Protein AF-A0A2R6JU24-F1 (afdb_monomer_lite)

Sequence (99 aa):
MLPTAQENAALVRRFLTEVVTRGDTDAVADLLVTGAEDHPLVFDGARSKETMAGLGWHALAGADVDVHVEDVIASDDRVAVRGRVTGTHRESLMDLAPT

Structure (mmCIF, N/CA/C/O backbone):
data_AF-A0A2R6JU24-F1
#
_entry.id   AF-A0A2R6JU24-F1
#
loop_
_atom_site.group_PDB
_atom_site.id
_atom_site.type_symbol
_atom_site.label_atom_id
_atom_site.label_alt_id
_atom_site.label_comp_id
_atom_site.label_asym_id
_atom_site.label_entity_id
_atom_site.label_seq_id
_atom_site.pdbx_PDB_ins_code
_atom_site.Cartn_x
_atom_site.Cartn_y
_atom_site.Cartn_z
_atom_site.occupancy
_atom_site.B_iso_or_equiv
_atom_site.auth_seq_id
_atom_site.auth_comp_id
_atom_site.auth_asym_id
_atom_site.auth_atom_id
_atom_site.pdbx_PDB_model_num
ATOM 1 N N . MET A 1 1 ? -7.722 8.404 21.772 1.00 61.78 1 MET A N 1
ATOM 2 C CA . MET A 1 1 ? -8.556 7.276 21.309 1.00 61.78 1 MET A CA 1
ATOM 3 C C . MET A 1 1 ? -7.724 6.551 20.269 1.00 61.78 1 M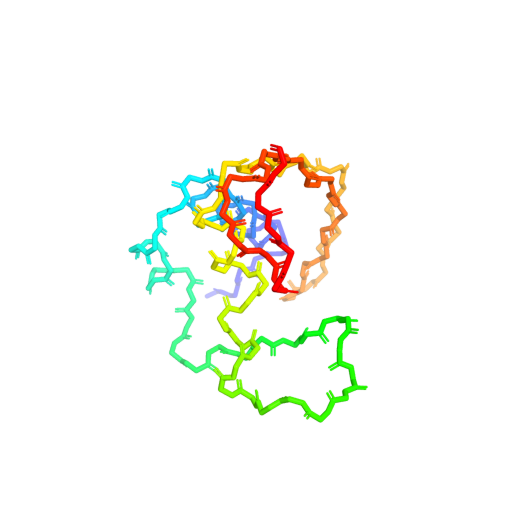ET A C 1
ATOM 5 O O . MET A 1 1 ? -7.131 7.246 19.454 1.00 61.78 1 MET A O 1
ATOM 9 N N . LEU A 1 2 ? -7.558 5.232 20.368 1.00 75.69 2 LEU A N 1
ATOM 10 C CA . LEU A 1 2 ? -6.839 4.484 19.332 1.00 75.69 2 LEU A CA 1
ATOM 11 C C . LEU A 1 2 ? -7.727 4.403 18.079 1.00 75.69 2 LEU A C 1
ATOM 13 O O . LEU A 1 2 ? -8.948 4.313 18.246 1.00 75.69 2 LEU A O 1
ATOM 17 N N . PRO A 1 3 ? -7.151 4.477 16.869 1.00 84.75 3 PRO A N 1
ATOM 18 C CA . PRO A 1 3 ? -7.914 4.349 15.637 1.00 84.75 3 PRO A CA 1
ATOM 19 C C . PRO A 1 3 ? -8.590 2.978 15.559 1.00 84.75 3 PRO A C 1
ATOM 21 O O . PRO A 1 3 ? -8.064 1.963 16.019 1.00 84.75 3 PRO A O 1
ATOM 24 N N . THR A 1 4 ? -9.779 2.963 14.980 1.00 93.75 4 THR A N 1
ATOM 25 C CA . THR A 1 4 ? -10.538 1.754 14.670 1.00 93.75 4 THR A CA 1
ATOM 26 C C . THR A 1 4 ? -9.907 0.995 13.502 1.00 93.75 4 THR A C 1
ATOM 28 O O . THR A 1 4 ? -9.203 1.565 12.668 1.00 93.75 4 THR A O 1
ATOM 31 N N . ALA A 1 5 ? -10.240 -0.291 13.370 1.00 92.69 5 ALA A N 1
ATOM 32 C CA . ALA A 1 5 ? -9.806 -1.111 12.237 1.00 92.69 5 ALA A CA 1
ATOM 33 C C . ALA A 1 5 ? -10.181 -0.489 10.873 1.00 92.69 5 ALA A C 1
ATOM 35 O O . ALA A 1 5 ? -9.415 -0.568 9.914 1.00 92.69 5 ALA A O 1
ATOM 36 N N . GLN A 1 6 ? -11.334 0.186 10.786 1.00 91.69 6 GLN A N 1
ATOM 37 C CA . GLN A 1 6 ? -11.765 0.874 9.567 1.00 91.69 6 GLN A CA 1
ATOM 38 C C . GLN A 1 6 ? -10.910 2.115 9.264 1.00 91.69 6 GLN A C 1
ATOM 40 O O . GLN A 1 6 ? -10.573 2.357 8.105 1.00 91.69 6 GLN A O 1
ATOM 45 N N . GLU A 1 7 ? -10.533 2.888 10.284 1.00 94.00 7 GLU A N 1
ATOM 46 C CA . GLU A 1 7 ? -9.631 4.038 10.126 1.00 94.00 7 GLU A CA 1
ATOM 47 C C . GLU A 1 7 ? -8.225 3.583 9.719 1.00 94.00 7 GLU A C 1
ATOM 49 O O . GLU A 1 7 ? -7.632 4.164 8.810 1.00 94.00 7 GLU A O 1
ATOM 54 N N . ASN A 1 8 ? -7.737 2.481 10.293 1.00 94.12 8 ASN A N 1
ATOM 55 C CA . ASN A 1 8 ? -6.469 1.869 9.891 1.00 94.12 8 ASN A CA 1
ATOM 56 C C . ASN A 1 8 ? -6.506 1.416 8.422 1.00 94.12 8 ASN A C 1
ATOM 58 O O . ASN A 1 8 ? -5.582 1.697 7.659 1.00 94.12 8 ASN A O 1
ATOM 62 N N . ALA A 1 9 ? -7.596 0.780 7.981 1.00 93.38 9 ALA A N 1
ATOM 63 C CA . ALA A 1 9 ? -7.764 0.395 6.579 1.00 93.38 9 ALA A CA 1
ATOM 64 C C . ALA A 1 9 ? -7.756 1.607 5.632 1.00 93.38 9 ALA A C 1
ATOM 66 O O . ALA A 1 9 ? -7.182 1.540 4.542 1.00 93.38 9 ALA A O 1
ATOM 67 N N . ALA A 1 10 ? -8.371 2.721 6.041 1.00 93.75 10 ALA A N 1
ATOM 68 C CA . ALA A 1 10 ? -8.358 3.961 5.270 1.00 93.75 10 ALA A CA 1
ATOM 69 C C . ALA A 1 10 ? -6.943 4.557 5.168 1.00 93.75 10 ALA A C 1
ATOM 71 O O . ALA A 1 10 ? -6.537 4.958 4.076 1.00 93.75 10 ALA A O 1
ATOM 72 N N . LEU A 1 11 ? -6.173 4.547 6.262 1.00 92.19 11 LEU A N 1
ATOM 73 C CA . LEU A 1 11 ? -4.771 4.983 6.270 1.00 92.19 11 LEU A CA 1
ATOM 74 C C . LEU A 1 11 ? -3.904 4.142 5.326 1.00 92.19 11 LEU A C 1
ATOM 76 O O . LEU A 1 11 ? -3.145 4.696 4.533 1.00 92.19 11 LEU A O 1
ATOM 80 N N . VAL A 1 12 ? -4.065 2.817 5.333 1.00 91.12 12 VAL A N 1
ATOM 81 C CA . VAL A 1 12 ? -3.303 1.937 4.431 1.00 91.12 12 VAL A CA 1
ATOM 82 C C . VAL A 1 12 ? -3.675 2.167 2.965 1.00 91.12 12 VAL A C 1
ATOM 84 O O . VAL A 1 12 ? -2.793 2.235 2.111 1.00 91.12 12 VAL A O 1
ATOM 87 N N . ARG A 1 13 ? -4.960 2.361 2.645 1.00 90.62 13 ARG A N 1
ATOM 88 C CA . ARG A 1 13 ? -5.380 2.718 1.274 1.00 90.62 13 ARG A CA 1
ATOM 89 C C . ARG A 1 13 ? -4.782 4.048 0.819 1.00 90.62 13 ARG A C 1
ATOM 91 O O . ARG A 1 13 ? -4.381 4.171 -0.340 1.00 90.62 13 ARG A O 1
ATOM 98 N N . ARG A 1 14 ? -4.712 5.025 1.726 1.00 90.69 14 ARG A N 1
ATOM 99 C CA . ARG A 1 14 ? -4.084 6.321 1.468 1.00 90.69 14 ARG A CA 1
ATOM 100 C C . ARG A 1 14 ? -2.598 6.155 1.157 1.00 90.69 14 ARG A C 1
ATOM 102 O O . ARG A 1 14 ? -2.156 6.652 0.129 1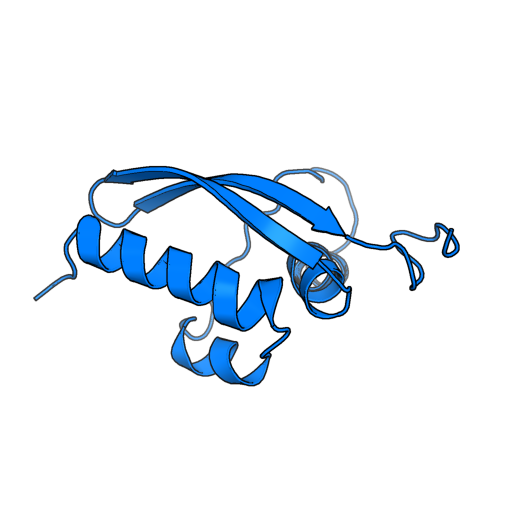.00 90.69 14 ARG A O 1
ATOM 109 N N . PHE A 1 15 ? -1.875 5.374 1.959 1.00 86.44 15 PHE A N 1
ATOM 110 C CA . PHE A 1 15 ? -0.467 5.049 1.711 1.00 86.44 15 PHE A CA 1
ATOM 111 C C . PHE A 1 15 ? -0.240 4.401 0.336 1.00 86.44 15 PHE A C 1
ATOM 113 O O . PHE A 1 15 ? 0.592 4.874 -0.435 1.00 86.44 15 PHE A O 1
ATOM 120 N N . LEU A 1 16 ? -1.029 3.383 -0.029 1.00 85.56 16 LEU A N 1
ATOM 121 C CA . LEU A 1 16 ? -0.922 2.726 -1.342 1.00 85.56 16 LEU A CA 1
ATOM 122 C C . LEU A 1 16 ? -1.211 3.677 -2.520 1.00 85.56 16 LEU A C 1
ATOM 124 O O . LEU A 1 16 ? -0.681 3.503 -3.616 1.00 85.56 16 LEU A O 1
ATOM 128 N N . THR A 1 17 ? -2.043 4.695 -2.312 1.00 85.06 17 THR A N 1
ATOM 129 C CA . THR A 1 17 ? -2.382 5.658 -3.366 1.00 85.06 17 THR A CA 1
ATOM 130 C C . THR A 1 17 ? -1.336 6.765 -3.476 1.00 85.06 17 THR A C 1
ATOM 132 O O . THR A 1 17 ? -0.825 7.021 -4.562 1.00 85.06 17 THR A O 1
ATOM 135 N N . GLU A 1 18 ? -1.033 7.438 -2.366 1.00 83.25 18 GLU A N 1
ATOM 136 C CA . GLU A 1 18 ? -0.149 8.609 -2.338 1.00 83.25 18 GLU A CA 1
ATOM 137 C C . GLU A 1 18 ? 1.308 8.197 -2.548 1.00 83.25 18 GLU A C 1
ATOM 139 O O . GLU A 1 18 ? 1.957 8.676 -3.471 1.00 83.25 18 GLU A O 1
ATOM 144 N N . VAL A 1 19 ? 1.799 7.232 -1.775 1.00 78.25 19 VAL A N 1
ATOM 145 C CA . VAL A 1 19 ? 3.214 6.859 -1.827 1.00 78.25 19 VAL A CA 1
ATOM 146 C C . VAL A 1 19 ? 3.492 5.933 -3.007 1.00 78.25 19 VAL A C 1
ATOM 148 O O . VAL A 1 19 ? 4.429 6.162 -3.763 1.00 78.25 19 VAL A O 1
ATOM 151 N N . VAL A 1 20 ? 2.680 4.887 -3.190 1.00 75.44 20 VAL A N 1
ATOM 152 C CA . VAL A 1 20 ? 3.016 3.821 -4.151 1.00 75.44 20 VAL A CA 1
ATOM 153 C C . VAL A 1 20 ? 2.561 4.151 -5.566 1.00 75.44 20 VAL A C 1
ATOM 155 O O . VAL A 1 20 ? 3.349 4.035 -6.493 1.00 75.44 20 VAL A O 1
ATOM 158 N N . THR A 1 21 ? 1.303 4.560 -5.742 1.00 78.69 21 THR A N 1
ATOM 159 C CA . THR A 1 21 ? 0.747 4.807 -7.086 1.00 78.69 21 THR A CA 1
ATOM 160 C C . THR A 1 21 ? 1.143 6.182 -7.633 1.00 78.69 21 THR A C 1
ATOM 162 O O . THR A 1 21 ? 1.336 6.339 -8.833 1.00 78.69 21 THR A O 1
ATOM 165 N N . ARG A 1 22 ? 1.256 7.208 -6.776 1.00 79.56 22 ARG A N 1
ATOM 166 C CA . ARG A 1 22 ? 1.629 8.572 -7.203 1.00 79.56 22 ARG A CA 1
ATOM 167 C C . ARG A 1 22 ? 3.113 8.896 -7.045 1.00 79.56 22 ARG A C 1
ATOM 169 O O . ARG A 1 22 ? 3.531 9.940 -7.538 1.00 79.56 22 ARG A O 1
ATOM 176 N N . GLY A 1 23 ? 3.882 8.047 -6.366 1.00 74.12 23 GLY A N 1
ATOM 177 C CA . GLY A 1 23 ? 5.292 8.309 -6.089 1.00 74.12 23 GLY A CA 1
ATOM 178 C C . GLY A 1 23 ? 5.529 9.502 -5.156 1.00 74.12 23 GLY A C 1
ATOM 179 O O . GLY A 1 23 ? 6.602 10.098 -5.202 1.00 74.12 23 GLY A O 1
ATOM 180 N N . ASP A 1 24 ? 4.542 9.890 -4.337 1.00 79.00 24 ASP A N 1
ATOM 181 C CA . ASP A 1 24 ? 4.660 11.021 -3.410 1.00 79.00 24 ASP A CA 1
ATOM 182 C C . ASP A 1 24 ? 5.495 10.615 -2.189 1.00 79.00 24 ASP A C 1
ATOM 184 O O . ASP A 1 24 ? 4.991 10.114 -1.179 1.00 79.00 24 ASP A O 1
ATOM 188 N N . THR A 1 25 ? 6.809 10.793 -2.305 1.00 71.38 25 THR A N 1
ATOM 189 C CA . THR A 1 25 ? 7.757 10.465 -1.236 1.00 71.38 25 THR A CA 1
ATOM 190 C C . THR A 1 25 ? 7.641 11.398 -0.033 1.00 71.38 25 THR A C 1
ATOM 192 O O . THR A 1 25 ? 8.042 11.006 1.062 1.00 71.38 25 THR A O 1
ATOM 195 N N . ASP A 1 26 ? 7.072 12.595 -0.197 1.00 75.62 26 ASP A N 1
ATOM 196 C CA . ASP A 1 26 ? 6.885 13.546 0.904 1.00 75.62 26 ASP A CA 1
ATOM 197 C C . ASP A 1 26 ? 5.754 13.080 1.833 1.00 75.62 26 ASP A C 1
ATOM 199 O O . ASP A 1 26 ? 5.861 13.200 3.058 1.00 75.62 26 ASP A O 1
ATOM 203 N N . ALA A 1 27 ? 4.724 12.428 1.278 1.00 74.69 27 ALA A N 1
ATOM 204 C CA . ALA A 1 27 ? 3.633 11.826 2.049 1.00 74.69 27 ALA A CA 1
ATOM 205 C C . ALA A 1 27 ? 4.098 10.721 3.024 1.00 74.69 27 ALA A C 1
ATOM 207 O O . ALA A 1 27 ? 3.382 10.386 3.971 1.00 74.69 27 ALA A O 1
ATOM 208 N N . VAL A 1 28 ? 5.300 10.160 2.841 1.00 72.94 28 VAL A N 1
ATOM 209 C CA . VAL A 1 28 ? 5.856 9.128 3.733 1.00 72.94 28 VAL A CA 1
ATOM 210 C C . VAL A 1 28 ? 6.057 9.659 5.153 1.00 72.94 28 VAL A C 1
ATOM 212 O O . VAL A 1 28 ? 5.757 8.943 6.108 1.00 72.94 28 VAL A O 1
ATOM 215 N N . ALA A 1 29 ? 6.516 10.905 5.303 1.00 75.31 29 ALA A N 1
ATOM 216 C CA . ALA A 1 29 ? 6.778 11.505 6.614 1.00 75.31 29 ALA A CA 1
ATOM 217 C C . ALA A 1 29 ? 5.499 11.697 7.448 1.00 75.31 29 ALA A C 1
ATOM 219 O O . ALA A 1 29 ? 5.550 11.650 8.676 1.00 75.31 29 ALA A O 1
ATOM 220 N N . ASP A 1 30 ? 4.356 11.865 6.780 1.00 81.94 30 ASP A N 1
ATOM 221 C CA . ASP A 1 30 ? 3.050 12.035 7.419 1.00 81.94 30 ASP A CA 1
ATOM 222 C C . ASP A 1 30 ? 2.365 10.699 7.743 1.00 81.94 30 ASP A C 1
ATOM 224 O O . ASP A 1 30 ? 1.489 10.638 8.610 1.00 81.94 30 ASP A O 1
ATOM 228 N N . LEU A 1 31 ? 2.721 9.630 7.024 1.00 81.81 31 LEU A N 1
ATOM 229 C CA . LEU A 1 31 ? 2.045 8.331 7.095 1.00 81.81 31 LEU A CA 1
ATOM 230 C C . LEU A 1 31 ? 2.820 7.281 7.894 1.00 81.81 31 LEU A C 1
ATOM 232 O O . LEU A 1 31 ? 2.208 6.332 8.388 1.00 81.81 31 LEU A O 1
ATOM 236 N N . LEU A 1 32 ? 4.137 7.436 8.036 1.00 80.75 32 LEU A N 1
ATOM 237 C CA . LEU A 1 32 ? 4.985 6.520 8.792 1.00 80.75 32 LEU A CA 1
ATOM 238 C C . LEU A 1 32 ? 5.582 7.201 10.021 1.00 80.75 32 LEU A C 1
ATOM 240 O O . LEU A 1 32 ? 6.076 8.323 9.974 1.00 80.75 32 LEU A O 1
ATOM 244 N N . VAL A 1 33 ? 5.586 6.476 11.138 1.00 83.31 33 VAL A N 1
ATOM 245 C CA . VAL A 1 33 ? 6.304 6.896 12.344 1.00 83.31 33 VAL A CA 1
ATOM 246 C C . VAL A 1 33 ? 7.813 6.753 12.152 1.00 83.31 33 VAL A C 1
ATOM 248 O O . VAL A 1 33 ? 8.288 5.845 11.465 1.00 83.31 33 VAL A O 1
ATOM 251 N N . THR A 1 34 ? 8.587 7.608 12.823 1.00 78.00 34 THR A N 1
ATOM 252 C CA . THR A 1 34 ? 10.045 7.464 12.885 1.00 78.00 34 THR A CA 1
ATOM 253 C C . THR A 1 34 ? 10.413 6.082 13.424 1.00 78.00 34 THR A C 1
ATOM 255 O O . THR A 1 34 ? 10.037 5.730 14.541 1.00 78.00 34 THR A O 1
ATOM 258 N N . GLY A 1 35 ? 11.171 5.315 12.638 1.00 74.31 35 GLY A N 1
ATOM 259 C CA . GLY A 1 35 ? 11.584 3.956 12.997 1.00 74.31 35 GLY A CA 1
ATOM 260 C C . GLY A 1 35 ? 10.601 2.856 12.591 1.00 74.31 35 GLY A C 1
ATOM 261 O O . GLY A 1 35 ? 10.715 1.751 13.111 1.00 74.31 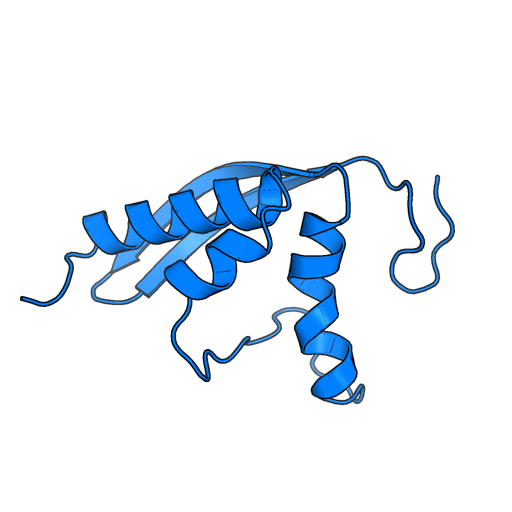35 GLY A O 1
ATOM 262 N N . ALA A 1 36 ? 9.651 3.130 11.688 1.00 73.06 36 ALA A N 1
ATOM 263 C CA . ALA A 1 36 ? 8.838 2.086 11.071 1.00 73.06 36 ALA A CA 1
ATOM 264 C C . ALA A 1 36 ? 9.727 0.973 10.480 1.00 73.06 36 ALA A C 1
ATOM 266 O O . ALA A 1 36 ? 10.676 1.246 9.742 1.00 73.06 36 ALA A O 1
ATOM 267 N N . GLU A 1 37 ? 9.415 -0.279 10.818 1.00 77.00 37 GLU A N 1
ATOM 268 C CA . GLU A 1 37 ? 10.128 -1.449 10.312 1.00 77.00 37 GLU A CA 1
ATOM 269 C C . GLU A 1 37 ? 9.407 -2.014 9.085 1.00 77.00 37 GLU A C 1
ATOM 271 O O . GLU A 1 37 ? 8.220 -2.332 9.142 1.00 77.00 37 GLU A O 1
ATOM 276 N N . ASP A 1 38 ? 10.135 -2.164 7.978 1.00 72.69 38 ASP A N 1
ATOM 277 C CA . ASP A 1 38 ? 9.673 -2.942 6.831 1.00 72.69 38 ASP A CA 1
ATOM 278 C C . ASP A 1 38 ? 10.055 -4.417 7.024 1.00 72.69 38 ASP A C 1
ATOM 280 O O . ASP A 1 38 ? 11.216 -4.749 7.293 1.00 72.69 38 ASP A O 1
ATOM 284 N N . HIS A 1 39 ? 9.073 -5.308 6.891 1.00 72.81 39 HIS A N 1
ATOM 285 C CA . HIS A 1 39 ? 9.255 -6.754 6.986 1.00 72.81 39 HIS A CA 1
ATOM 286 C C . HIS A 1 39 ? 9.179 -7.365 5.574 1.00 72.81 39 HIS A C 1
ATOM 288 O O . HIS A 1 39 ? 8.081 -7.656 5.091 1.00 72.81 39 HIS A O 1
ATOM 294 N N . PRO A 1 40 ? 10.319 -7.574 4.885 1.00 58.72 40 PRO A N 1
ATOM 295 C CA . PRO A 1 40 ? 10.315 -8.020 3.496 1.00 58.72 40 PRO A CA 1
ATOM 296 C C . PRO A 1 40 ? 9.752 -9.442 3.351 1.00 58.72 40 PRO A C 1
ATOM 298 O O . PRO A 1 40 ? 10.218 -10.381 3.991 1.00 58.72 40 PRO A O 1
ATOM 301 N N . LEU A 1 41 ? 8.773 -9.603 2.453 1.00 47.72 41 LEU A N 1
ATOM 302 C CA . LEU A 1 41 ? 8.048 -10.863 2.216 1.00 47.72 41 LEU A CA 1
ATOM 303 C C . LEU A 1 41 ? 8.793 -11.890 1.340 1.00 47.72 41 LEU A C 1
ATOM 305 O O . LEU A 1 41 ? 8.439 -13.064 1.364 1.00 47.72 41 LEU A O 1
ATOM 309 N N . VAL A 1 42 ? 9.772 -11.472 0.527 1.00 44.38 42 VAL A N 1
ATOM 310 C CA . VAL A 1 42 ? 10.276 -12.292 -0.604 1.00 44.38 42 VAL A CA 1
ATOM 311 C C . VAL A 1 42 ? 11.731 -12.751 -0.447 1.00 44.38 42 VAL A C 1
ATOM 313 O O . VAL A 1 42 ? 12.140 -13.712 -1.093 1.00 44.38 42 VAL A O 1
ATOM 316 N N . PHE A 1 43 ? 12.525 -12.127 0.425 1.00 46.22 43 PHE A N 1
ATOM 317 C CA . PHE A 1 43 ? 13.968 -12.381 0.485 1.00 46.22 43 PHE A CA 1
ATOM 318 C C . PHE A 1 43 ? 14.438 -12.671 1.911 1.00 46.22 43 PHE A C 1
ATOM 320 O O . PHE A 1 43 ? 14.985 -11.805 2.589 1.00 46.22 43 PHE A O 1
ATOM 327 N N . ASP A 1 44 ? 14.266 -13.918 2.344 1.00 43.16 44 ASP A N 1
ATOM 328 C CA . ASP A 1 44 ? 15.064 -14.484 3.433 1.00 43.16 44 ASP A CA 1
ATOM 329 C C . ASP A 1 44 ? 16.401 -14.960 2.843 1.00 43.16 44 ASP A C 1
ATOM 331 O O . ASP A 1 44 ? 16.526 -16.076 2.341 1.00 43.16 44 ASP A O 1
ATOM 335 N N . GLY A 1 45 ? 17.385 -14.059 2.757 1.00 40.31 45 GLY A N 1
ATOM 336 C CA . GLY A 1 45 ? 18.679 -14.416 2.179 1.00 40.31 45 GLY A CA 1
ATOM 337 C C . GLY A 1 45 ? 19.623 -13.249 1.915 1.00 40.31 45 GLY A C 1
ATOM 338 O O . GLY A 1 45 ? 19.589 -12.637 0.852 1.00 40.31 45 GLY A O 1
ATOM 339 N N . ALA A 1 46 ? 20.519 -13.004 2.873 1.00 38.06 46 ALA A N 1
ATOM 340 C CA . ALA A 1 46 ? 21.891 -12.516 2.679 1.00 38.06 46 ALA A CA 1
ATOM 341 C C . ALA A 1 46 ? 22.143 -11.304 1.749 1.00 38.06 46 ALA A C 1
ATOM 343 O O . ALA A 1 46 ? 23.227 -11.190 1.177 1.00 38.06 46 ALA A O 1
ATOM 344 N N . ARG A 1 47 ? 21.213 -10.352 1.636 1.00 41.84 47 ARG A N 1
ATOM 345 C CA . ARG A 1 47 ? 21.530 -8.988 1.180 1.00 41.84 47 ARG A CA 1
ATOM 346 C C . ARG A 1 47 ? 21.158 -8.012 2.290 1.00 41.84 47 ARG A C 1
ATOM 348 O O . ARG A 1 47 ? 20.117 -8.167 2.923 1.00 41.84 47 ARG A O 1
ATOM 355 N N . SER A 1 48 ? 22.088 -7.121 2.631 1.00 40.62 48 SER A N 1
ATOM 356 C CA . SER A 1 48 ? 22.054 -6.316 3.856 1.00 40.62 48 SER A CA 1
ATOM 357 C C . SER A 1 48 ? 20.742 -5.538 3.998 1.00 40.62 48 SER A C 1
ATOM 359 O O . SER A 1 48 ? 20.142 -5.108 3.013 1.00 40.62 48 SER A O 1
ATOM 361 N N . LYS A 1 49 ? 20.312 -5.333 5.252 1.00 38.00 49 LYS A N 1
ATOM 362 C CA . LYS A 1 49 ? 19.128 -4.535 5.621 1.00 38.00 49 LYS A CA 1
ATOM 363 C C . LYS A 1 49 ? 19.103 -3.149 4.950 1.00 38.00 49 LYS A C 1
ATOM 365 O O . LYS A 1 49 ? 18.026 -2.645 4.662 1.00 38.00 49 LYS A O 1
ATOM 370 N N . GLU A 1 50 ? 20.269 -2.578 4.641 1.00 37.56 50 GLU A N 1
ATOM 371 C CA . GLU A 1 50 ? 20.418 -1.305 3.918 1.00 37.56 50 GLU A CA 1
ATOM 372 C C . GLU A 1 50 ? 20.051 -1.370 2.429 1.00 37.56 50 GLU A C 1
ATOM 374 O O . GLU A 1 50 ? 19.637 -0.363 1.869 1.00 37.56 50 GLU A O 1
ATOM 379 N N . THR A 1 51 ? 20.162 -2.527 1.769 1.00 41.06 51 THR A N 1
ATOM 380 C CA . THR A 1 51 ? 19.885 -2.642 0.326 1.00 41.06 51 THR A CA 1
ATOM 381 C C . THR A 1 51 ? 18.411 -2.932 0.033 1.00 41.06 51 THR A C 1
ATOM 383 O O . THR A 1 51 ? 17.933 -2.617 -1.048 1.00 41.06 51 THR A O 1
ATOM 386 N N . MET A 1 52 ? 17.658 -3.496 0.983 1.00 41.31 52 MET A N 1
ATOM 387 C CA . MET A 1 52 ? 16.297 -3.995 0.728 1.00 41.31 52 MET A CA 1
ATOM 388 C C . MET A 1 52 ? 15.174 -3.086 1.235 1.00 41.31 52 MET A C 1
ATOM 390 O O . MET A 1 52 ? 14.117 -3.066 0.610 1.00 41.31 52 MET A O 1
ATOM 394 N N . ALA A 1 53 ? 15.407 -2.279 2.278 1.00 40.75 53 ALA A N 1
ATOM 395 C CA . ALA A 1 53 ? 14.424 -1.301 2.769 1.00 40.75 53 ALA A CA 1
ATOM 396 C C . ALA A 1 53 ? 14.098 -0.204 1.728 1.00 40.75 53 ALA A C 1
ATOM 398 O O . ALA A 1 53 ? 13.076 0.472 1.811 1.00 40.75 53 ALA A O 1
ATOM 399 N N . GLY A 1 54 ? 14.942 -0.054 0.701 1.00 45.22 54 GLY A N 1
ATOM 400 C CA . GLY A 1 54 ? 14.656 0.778 -0.465 1.00 45.22 54 GLY A CA 1
ATOM 401 C C . GLY A 1 54 ? 13.850 0.068 -1.560 1.00 45.22 54 GLY A C 1
ATOM 402 O O . GLY A 1 54 ? 13.128 0.712 -2.304 1.00 45.22 54 GLY A O 1
ATOM 403 N N . LEU A 1 55 ? 13.929 -1.255 -1.691 1.00 46.84 55 LEU A N 1
ATOM 404 C CA . LEU A 1 55 ? 13.737 -1.904 -2.996 1.00 46.84 55 LEU A CA 1
ATOM 405 C C . LEU A 1 55 ? 12.304 -2.367 -3.297 1.00 46.84 55 LEU A C 1
ATOM 407 O O . LEU A 1 55 ? 11.983 -2.573 -4.460 1.00 46.84 55 LEU A O 1
ATOM 411 N N . GLY A 1 56 ? 11.438 -2.528 -2.295 1.00 53.34 56 GLY A N 1
ATOM 412 C CA . GLY A 1 56 ? 10.047 -2.938 -2.527 1.00 53.34 56 GLY A CA 1
ATOM 413 C C . GLY A 1 56 ? 9.176 -1.770 -2.980 1.00 53.34 56 GLY A C 1
ATOM 414 O O . GLY A 1 56 ? 8.680 -1.742 -4.102 1.00 53.34 56 GLY A O 1
ATOM 415 N N . TRP A 1 57 ? 9.027 -0.775 -2.104 1.00 51.53 57 TRP A N 1
ATOM 416 C CA . TRP A 1 57 ? 8.14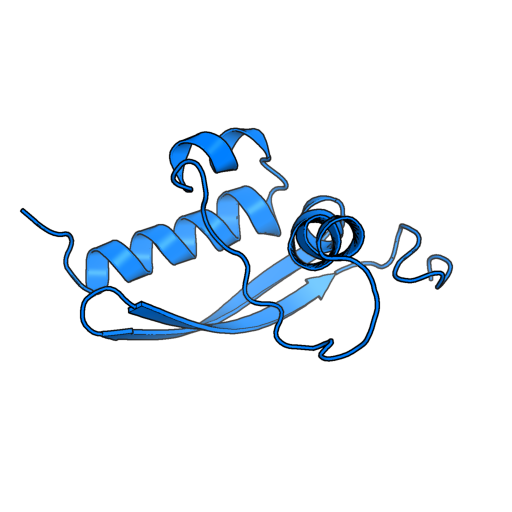9 0.362 -2.360 1.00 51.53 57 TRP A CA 1
ATOM 417 C C . TRP A 1 57 ? 8.815 1.506 -3.118 1.00 51.53 57 TRP A C 1
ATOM 419 O O . TRP A 1 57 ? 8.106 2.119 -3.897 1.00 51.53 57 TRP A O 1
ATOM 429 N N . HIS A 1 58 ? 10.126 1.783 -2.997 1.00 48.47 58 HIS A N 1
ATOM 430 C CA . HIS A 1 58 ? 10.733 2.843 -3.828 1.00 48.47 58 HIS A CA 1
ATOM 431 C C . HIS A 1 58 ? 10.917 2.406 -5.283 1.00 48.47 58 HIS A C 1
ATOM 433 O O . HIS A 1 58 ? 10.811 3.241 -6.173 1.00 48.47 58 HIS A O 1
ATOM 439 N N . ALA A 1 59 ? 11.142 1.113 -5.552 1.00 52.97 59 ALA A N 1
ATOM 440 C CA . ALA A 1 59 ? 11.157 0.612 -6.928 1.00 52.97 59 ALA A CA 1
ATOM 441 C C . ALA A 1 59 ? 9.764 0.680 -7.571 1.00 52.97 59 ALA A C 1
ATOM 443 O O . ALA A 1 59 ? 9.660 0.939 -8.762 1.00 52.97 59 ALA A O 1
ATOM 444 N N . LEU A 1 60 ? 8.703 0.482 -6.780 1.00 56.47 60 LEU A N 1
ATOM 445 C CA . LEU A 1 60 ? 7.325 0.688 -7.218 1.00 56.47 60 LEU A CA 1
ATOM 446 C C . LEU A 1 60 ? 6.993 2.184 -7.346 1.00 56.47 60 LEU A C 1
ATOM 448 O O . LEU A 1 60 ? 6.530 2.596 -8.393 1.00 56.47 60 LEU A O 1
ATOM 452 N N . ALA A 1 61 ? 7.308 3.008 -6.348 1.00 52.38 61 ALA A N 1
ATOM 453 C CA . ALA A 1 61 ? 7.029 4.447 -6.317 1.00 52.38 61 ALA A CA 1
ATOM 454 C C . ALA A 1 61 ? 7.820 5.253 -7.364 1.00 52.38 61 ALA A C 1
ATOM 456 O O . ALA A 1 61 ? 7.360 6.299 -7.811 1.00 52.38 61 ALA A O 1
ATOM 457 N N . GLY A 1 62 ? 9.010 4.781 -7.755 1.00 54.34 62 GLY A N 1
ATOM 458 C CA . GLY A 1 62 ? 9.793 5.340 -8.861 1.00 54.34 62 GLY A CA 1
ATOM 459 C C . GLY A 1 62 ? 9.401 4.791 -10.236 1.00 54.34 62 GLY A C 1
ATOM 460 O O . GLY A 1 62 ? 9.882 5.290 -11.253 1.00 54.34 62 GLY A O 1
ATOM 461 N N . ALA A 1 63 ? 8.546 3.769 -10.279 1.00 62.12 63 ALA A N 1
ATOM 462 C CA . ALA A 1 63 ? 8.033 3.184 -11.504 1.00 62.12 63 ALA A CA 1
ATOM 463 C C . ALA A 1 63 ? 6.594 3.651 -11.765 1.00 62.12 63 ALA A C 1
ATOM 465 O O . ALA A 1 63 ? 5.851 4.039 -10.872 1.00 62.12 63 ALA A O 1
ATOM 466 N N . ASP A 1 64 ? 6.188 3.607 -13.030 1.00 71.12 64 ASP A N 1
ATOM 467 C CA . ASP A 1 64 ? 4.799 3.842 -13.425 1.00 71.12 64 ASP A CA 1
ATOM 468 C C . ASP A 1 64 ? 3.976 2.606 -13.066 1.00 71.12 64 ASP A C 1
ATOM 470 O O . ASP A 1 64 ? 3.869 1.674 -13.876 1.00 71.12 64 ASP A O 1
ATOM 474 N N . VAL A 1 65 ? 3.502 2.562 -11.819 1.00 76.00 65 VAL A N 1
ATOM 475 C CA . VAL A 1 65 ? 2.770 1.430 -11.248 1.00 76.00 65 VAL A CA 1
ATOM 476 C C . VAL A 1 65 ? 1.386 1.841 -10.764 1.00 76.00 65 VAL A C 1
ATOM 478 O O . VAL A 1 65 ? 1.195 2.878 -10.139 1.00 76.00 65 VAL A O 1
ATOM 481 N N . ASP A 1 66 ? 0.419 0.969 -11.013 1.00 82.81 66 ASP A N 1
ATOM 482 C CA . ASP A 1 66 ? -0.943 1.049 -10.508 1.00 82.81 66 ASP A CA 1
ATOM 483 C C . ASP A 1 66 ? -1.188 -0.099 -9.527 1.00 82.81 66 ASP A C 1
ATOM 485 O O . ASP A 1 66 ? -0.916 -1.270 -9.832 1.00 82.81 66 ASP A O 1
ATOM 489 N N . VAL A 1 67 ? -1.699 0.239 -8.342 1.00 84.88 67 VAL A N 1
ATOM 490 C CA . VAL A 1 67 ? -2.077 -0.730 -7.311 1.00 84.88 67 VAL A CA 1
ATOM 491 C C . VAL A 1 67 ? -3.594 -0.877 -7.281 1.00 84.88 67 VAL A C 1
ATOM 493 O O . VAL A 1 67 ? -4.316 -0.070 -6.693 1.00 84.88 67 VAL A O 1
ATOM 496 N N . HIS A 1 68 ? -4.090 -1.978 -7.832 1.00 89.75 68 HIS A N 1
ATOM 497 C CA . HIS A 1 68 ? -5.489 -2.356 -7.719 1.00 89.75 68 HIS A CA 1
ATOM 498 C C . HIS A 1 68 ? -5.734 -3.148 -6.429 1.00 89.75 68 HIS A C 1
ATOM 500 O O . HIS A 1 68 ? -5.352 -4.314 -6.315 1.00 89.75 68 HIS A O 1
ATOM 506 N N . VAL A 1 69 ? -6.388 -2.525 -5.446 1.00 91.12 69 VAL A N 1
ATOM 507 C CA . VAL A 1 69 ? -6.766 -3.183 -4.185 1.00 91.12 69 VAL A CA 1
ATOM 508 C C . VAL A 1 69 ? -7.976 -4.092 -4.404 1.00 91.12 69 VAL A C 1
ATOM 510 O O . VAL A 1 69 ? -9.086 -3.609 -4.618 1.00 91.12 69 VAL A O 1
ATOM 513 N N . GLU A 1 70 ? -7.767 -5.403 -4.300 1.00 94.25 70 GLU A N 1
ATOM 514 C CA . GLU A 1 70 ? -8.805 -6.421 -4.490 1.00 94.25 70 GLU A CA 1
ATOM 515 C C . GLU A 1 70 ? -9.570 -6.720 -3.196 1.00 94.25 70 GLU A C 1
ATOM 517 O O . GLU A 1 70 ? -10.773 -6.966 -3.240 1.00 94.25 70 GLU A O 1
ATOM 522 N N . ASP A 1 71 ? -8.880 -6.736 -2.052 1.00 94.56 71 ASP A N 1
ATOM 523 C CA . ASP A 1 71 ? -9.487 -7.014 -0.748 1.00 94.56 71 ASP A CA 1
ATOM 524 C C . ASP A 1 71 ? -8.699 -6.356 0.392 1.00 94.56 71 ASP A C 1
ATOM 526 O O . ASP A 1 71 ? -7.484 -6.151 0.285 1.00 94.56 71 ASP A O 1
ATOM 530 N N . VAL A 1 72 ? -9.388 -6.024 1.485 1.00 95.19 72 VAL A N 1
ATOM 531 C CA . VAL A 1 72 ? -8.785 -5.450 2.695 1.00 95.19 72 VAL A CA 1
ATOM 532 C C . VAL A 1 72 ? -9.417 -6.069 3.930 1.00 95.19 72 VAL A C 1
ATOM 534 O O . VAL A 1 72 ? -10.614 -5.919 4.168 1.00 95.19 72 VAL A O 1
ATOM 537 N N . ILE A 1 73 ? -8.582 -6.690 4.758 1.00 96.00 73 ILE A N 1
ATOM 538 C CA . ILE A 1 73 ? -8.973 -7.259 6.046 1.00 96.00 73 ILE A CA 1
ATOM 539 C C . ILE A 1 73 ? -8.279 -6.450 7.133 1.00 96.00 73 ILE A C 1
ATOM 541 O O . ILE A 1 73 ? -7.052 -6.412 7.189 1.00 96.00 73 ILE A O 1
ATOM 545 N N . ALA A 1 74 ? -9.060 -5.814 8.001 1.00 95.56 74 ALA A N 1
ATOM 546 C CA . ALA A 1 74 ? -8.544 -5.081 9.147 1.00 95.56 74 ALA A CA 1
ATOM 547 C C . ALA A 1 74 ? -9.021 -5.725 10.451 1.00 95.56 74 ALA A C 1
ATOM 549 O O . ALA A 1 74 ? -10.205 -6.028 10.600 1.00 95.56 74 ALA A O 1
ATOM 550 N N . SER A 1 75 ? -8.096 -5.921 11.387 1.00 93.94 75 SER A N 1
ATOM 551 C CA . SER A 1 75 ? -8.369 -6.412 12.738 1.00 93.94 75 SER A CA 1
ATOM 552 C C . SER A 1 75 ? -7.498 -5.636 13.704 1.00 93.94 75 SER A C 1
ATOM 554 O O . SER A 1 75 ? -6.280 -5.612 13.534 1.00 93.94 75 SER A O 1
ATOM 556 N N . ASP A 1 76 ? -8.122 -5.026 14.708 1.00 91.38 76 ASP A N 1
ATOM 557 C CA . ASP A 1 76 ? -7.437 -4.237 15.731 1.00 91.38 76 ASP A CA 1
ATOM 558 C C . ASP A 1 76 ? -6.530 -3.155 15.105 1.00 91.38 76 ASP A C 1
ATOM 560 O O . ASP A 1 76 ? -7.018 -2.214 14.468 1.00 91.38 76 ASP A O 1
ATOM 564 N N . ASP A 1 77 ? -5.216 -3.303 15.251 1.00 92.69 77 ASP A N 1
ATOM 565 C CA . ASP A 1 77 ? -4.163 -2.414 14.760 1.00 92.69 77 ASP A CA 1
ATOM 566 C C . ASP A 1 77 ? -3.500 -2.898 13.457 1.00 92.69 77 ASP A C 1
ATOM 568 O O . ASP A 1 77 ? -2.536 -2.291 12.989 1.00 92.69 77 ASP A O 1
ATOM 572 N N . ARG A 1 78 ? -4.004 -3.976 12.843 1.00 92.00 78 ARG A N 1
ATOM 573 C CA . ARG A 1 78 ? -3.418 -4.587 11.642 1.00 92.00 78 ARG A CA 1
ATOM 574 C C . ARG A 1 78 ? -4.348 -4.525 10.448 1.00 92.00 78 ARG A C 1
ATOM 576 O O . ARG A 1 78 ? -5.560 -4.710 10.555 1.00 92.00 78 ARG A O 1
ATOM 583 N N . VAL A 1 79 ? -3.741 -4.343 9.282 1.00 93.69 79 VAL A N 1
ATOM 584 C CA . VAL A 1 79 ? -4.427 -4.333 7.992 1.00 93.69 79 VAL A CA 1
ATOM 585 C C . VAL A 1 79 ? -3.657 -5.218 7.025 1.00 93.69 79 VAL A C 1
ATOM 587 O O . VAL A 1 79 ? -2.472 -5.003 6.782 1.00 93.69 79 VAL A O 1
ATOM 590 N N . ALA A 1 80 ? -4.345 -6.201 6.461 1.00 92.00 80 ALA A N 1
ATOM 591 C CA . ALA A 1 80 ? -3.863 -7.000 5.349 1.00 92.00 80 ALA A CA 1
ATOM 592 C C . ALA A 1 80 ? -4.560 -6.541 4.068 1.00 92.00 80 ALA A C 1
ATOM 594 O O . ALA A 1 80 ? -5.783 -6.379 4.038 1.00 92.00 80 ALA A O 1
ATOM 595 N N . VAL A 1 81 ? -3.783 -6.351 3.004 1.00 91.00 81 VAL A N 1
ATOM 596 C CA . VAL A 1 81 ? -4.295 -5.958 1.690 1.00 91.00 81 VAL A CA 1
ATOM 597 C C . VAL A 1 81 ? -3.943 -7.037 0.684 1.00 91.00 81 VAL A C 1
ATOM 599 O O . VAL A 1 81 ? -2.772 -7.383 0.526 1.00 91.00 81 VAL A O 1
ATOM 602 N N . ARG A 1 82 ? -4.952 -7.539 -0.030 1.00 92.25 82 ARG A N 1
ATOM 603 C CA . ARG A 1 82 ? -4.727 -8.263 -1.279 1.00 92.25 82 ARG A CA 1
ATOM 604 C C . ARG A 1 82 ? -4.846 -7.264 -2.417 1.00 92.25 82 ARG A C 1
ATOM 606 O O . ARG A 1 82 ? -5.87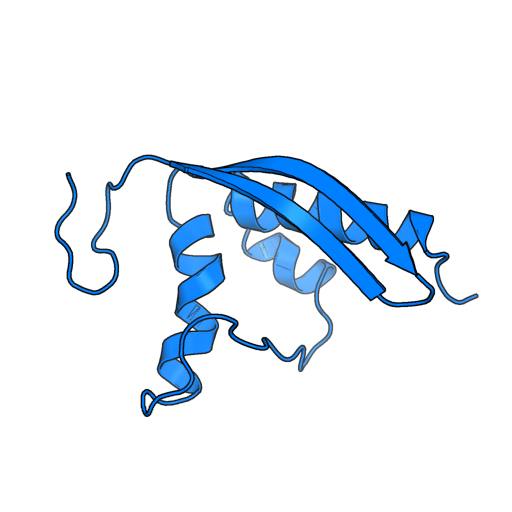3 -6.601 -2.555 1.00 92.25 82 ARG A O 1
ATOM 613 N N . GLY A 1 83 ? -3.804 -7.154 -3.227 1.00 88.38 83 G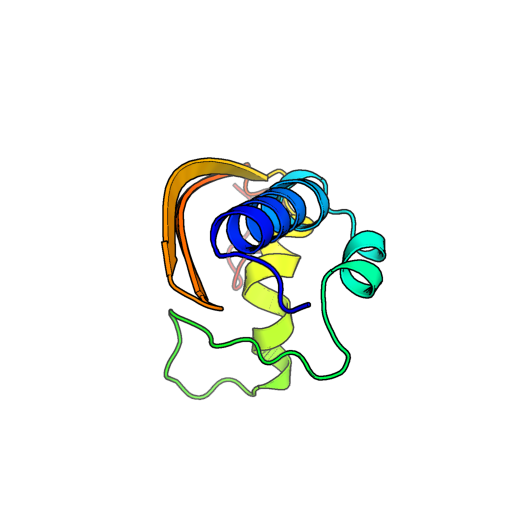LY A N 1
ATOM 614 C CA . GLY A 1 83 ? -3.790 -6.248 -4.364 1.00 88.38 83 GLY A CA 1
ATOM 615 C C . GLY A 1 83 ? -3.063 -6.836 -5.558 1.00 88.38 83 GLY A C 1
ATOM 616 O O . GLY A 1 83 ? -2.231 -7.735 -5.423 1.00 88.38 83 GLY A O 1
ATOM 617 N N . ARG A 1 84 ? -3.384 -6.296 -6.727 1.00 87.44 84 ARG A N 1
ATOM 618 C CA . ARG A 1 84 ? -2.660 -6.518 -7.970 1.00 87.44 84 ARG A CA 1
ATOM 619 C C . ARG A 1 84 ? -1.878 -5.259 -8.292 1.00 87.44 84 ARG A C 1
ATOM 621 O O . ARG A 1 84 ? -2.462 -4.186 -8.375 1.00 87.44 84 ARG A O 1
ATOM 628 N N . VAL A 1 85 ? -0.579 -5.410 -8.507 1.00 82.81 85 VAL A N 1
ATOM 629 C CA . VAL A 1 85 ? 0.276 -4.322 -8.978 1.00 82.81 85 VAL A CA 1
ATOM 630 C C . VAL A 1 85 ? 0.535 -4.530 -10.461 1.00 82.81 85 VAL A C 1
ATOM 632 O O . VAL A 1 85 ? 0.906 -5.627 -10.881 1.00 82.81 85 VAL A O 1
ATOM 635 N N . THR A 1 86 ? 0.307 -3.493 -11.254 1.00 83.69 86 THR A N 1
ATOM 636 C CA . THR A 1 86 ? 0.641 -3.470 -12.681 1.00 83.69 86 THR A CA 1
ATOM 637 C C . THR A 1 86 ? 1.532 -2.278 -12.955 1.00 83.69 86 THR A C 1
ATOM 639 O O . THR A 1 86 ? 1.441 -1.289 -12.244 1.00 83.69 86 THR A O 1
ATOM 642 N N . GLY A 1 87 ? 2.404 -2.353 -13.952 1.00 80.25 87 GLY A N 1
ATOM 643 C CA . GLY A 1 87 ? 3.247 -1.219 -14.298 1.00 80.25 87 GLY A CA 1
ATOM 644 C C . GLY A 1 87 ? 4.079 -1.467 -15.539 1.00 80.25 87 GLY A C 1
ATOM 645 O O . GLY A 1 87 ? 4.129 -2.589 -16.050 1.00 80.25 87 GLY A O 1
ATOM 646 N N . THR A 1 88 ? 4.721 -0.408 -16.025 1.00 81.00 88 THR A N 1
ATOM 647 C CA . THR A 1 88 ? 5.658 -0.505 -17.153 1.00 81.00 88 THR A CA 1
ATOM 648 C C . THR A 1 88 ? 7.090 -0.566 -16.635 1.00 81.00 88 THR A C 1
ATOM 650 O O . THR A 1 88 ? 7.515 0.293 -15.862 1.00 81.00 88 THR A O 1
ATOM 653 N N . HIS A 1 89 ? 7.862 -1.553 -17.089 1.00 77.19 89 HIS A N 1
ATOM 654 C CA . HIS A 1 89 ? 9.256 -1.737 -16.688 1.00 77.19 89 HIS A CA 1
ATOM 655 C C . HIS A 1 89 ? 10.182 -0.783 -17.455 1.00 77.19 89 HIS A C 1
ATOM 657 O O . HIS A 1 89 ? 10.795 -1.156 -18.449 1.00 77.19 89 HIS A O 1
ATOM 663 N N . ARG A 1 90 ? 10.245 0.474 -17.004 1.00 74.38 90 ARG A N 1
ATOM 664 C CA . ARG A 1 90 ? 11.026 1.543 -17.658 1.00 74.38 90 ARG A CA 1
ATOM 665 C C . ARG A 1 90 ? 12.439 1.726 -17.113 1.00 74.38 90 ARG A C 1
ATOM 667 O O . ARG A 1 90 ? 13.280 2.278 -17.809 1.00 74.38 90 ARG A O 1
ATOM 674 N N . GLU A 1 91 ? 12.694 1.245 -15.902 1.00 70.44 91 GLU A N 1
ATOM 675 C CA . GLU A 1 91 ? 13.962 1.403 -15.183 1.00 70.44 91 GLU A CA 1
ATOM 676 C C . GLU A 1 91 ? 14.558 0.044 -14.814 1.00 70.44 91 GLU A C 1
ATOM 678 O O . GLU A 1 91 ? 13.857 -0.965 -14.807 1.00 70.44 91 GLU A O 1
ATOM 683 N N . SER A 1 92 ? 15.855 -0.006 -14.501 1.00 71.06 92 SER A N 1
ATOM 684 C CA . SER A 1 92 ? 16.491 -1.259 -14.074 1.00 71.06 92 SER A CA 1
ATOM 685 C C . SER A 1 92 ? 15.830 -1.801 -12.802 1.00 71.06 92 SER A C 1
ATOM 687 O O . SER A 1 92 ? 15.772 -1.112 -11.783 1.00 71.06 92 SER A O 1
ATOM 689 N N . LEU A 1 93 ? 15.357 -3.047 -12.849 1.00 69.81 93 LEU A N 1
ATOM 690 C CA . LEU A 1 93 ? 14.713 -3.717 -11.719 1.00 69.81 93 LEU A CA 1
ATOM 691 C C . LEU A 1 93 ? 15.503 -4.977 -11.378 1.00 69.81 93 LEU A C 1
ATOM 693 O O . LEU A 1 93 ? 15.477 -5.938 -12.135 1.00 69.81 93 LEU A O 1
ATOM 697 N N . MET A 1 94 ? 16.193 -4.995 -10.235 1.00 66.50 94 MET A N 1
ATOM 698 C CA . MET A 1 94 ? 17.018 -6.143 -9.814 1.00 66.50 94 MET A CA 1
ATOM 699 C C . MET A 1 94 ? 18.006 -6.606 -10.905 1.00 66.50 94 MET A C 1
ATOM 701 O O . MET A 1 94 ? 18.092 -7.794 -11.204 1.00 66.50 94 MET A O 1
ATOM 705 N N . ASP A 1 95 ? 18.715 -5.657 -11.520 1.00 71.44 95 ASP A N 1
ATOM 706 C CA . ASP A 1 95 ? 19.651 -5.876 -12.637 1.00 71.44 95 ASP A CA 1
ATOM 707 C C . ASP A 1 95 ? 18.998 -6.336 -13.958 1.00 71.44 95 ASP A C 1
ATOM 709 O O . ASP A 1 95 ? 19.696 -6.613 -14.936 1.00 71.44 95 ASP A O 1
ATOM 713 N N . LEU A 1 96 ? 17.662 -6.377 -14.030 1.00 69.00 96 LEU A N 1
ATOM 714 C CA . LEU A 1 96 ? 16.926 -6.582 -15.276 1.00 69.00 96 LEU A CA 1
ATOM 715 C C . LEU A 1 96 ? 16.775 -5.248 -16.005 1.00 69.00 96 LEU A C 1
ATOM 717 O O . LEU A 1 96 ? 16.173 -4.306 -15.483 1.00 69.00 96 LEU A O 1
ATOM 721 N N . ALA A 1 97 ? 17.303 -5.191 -17.227 1.00 78.00 97 ALA A N 1
ATOM 722 C CA . ALA A 1 97 ? 17.162 -4.037 -18.104 1.00 78.00 97 ALA A CA 1
ATOM 723 C C . ALA A 1 97 ? 15.680 -3.772 -18.448 1.00 78.00 97 ALA A C 1
ATOM 725 O O . ALA A 1 97 ? 14.928 -4.741 -18.561 1.00 78.00 97 ALA A O 1
ATOM 726 N N . PRO A 1 98 ? 15.282 -2.501 -18.650 1.00 77.62 98 PRO A N 1
ATOM 727 C CA . PRO A 1 98 ? 13.934 -2.124 -19.089 1.00 77.62 98 PRO A CA 1
ATOM 728 C C . PRO A 1 98 ? 13.443 -2.922 -20.307 1.00 77.62 98 PRO A C 1
ATOM 730 O O . PRO A 1 98 ? 14.260 -3.323 -21.145 1.00 77.62 98 PRO A O 1
ATOM 733 N N . THR A 1 99 ? 12.122 -3.115 -20.424 1.00 77.56 99 THR A N 1
ATOM 734 C CA . THR A 1 99 ? 11.482 -3.896 -21.509 1.00 77.56 99 THR A CA 1
ATOM 735 C C . THR A 1 99 ? 10.509 -3.092 -22.359 1.00 77.56 99 THR A C 1
ATOM 737 O O . THR A 1 99 ? 9.920 -2.111 -21.849 1.00 77.56 99 THR A O 1
#

Secondary structure (DSSP, 8-state):
-PPPHHHHHHHHHHHIIIIIIT--STHHHHHS-TTPPP--SS--SSS-HHHHTTTTHHHHHTSEEEEEEEEEEEETTEEEEEEEEEEE--S-BTTBPP-

Foldseek 3Di:
DDDDQVVLQVLVVVCCVQCQQQVNPVCCPVSDDVPDDDDDDPDPDDDDPVVPVCAPRVVRSVFNKDKAFPDWDTDDNDIDTDIDIDGAQCPQHPNDHGD

pLDDT: mean 74.05, std 17.51, range [37.56, 96.0]

Radius of gyration: 14.62 Å; chains: 1; bounding box: 34×28×43 Å